Protein AF-A0A2M8C5P5-F1 (afdb_monomer)

Solvent-accessible surface area (backbone atoms only — not comparable to full-atom values): 4745 Å² total; per-residue (Å²): 133,56,73,68,38,5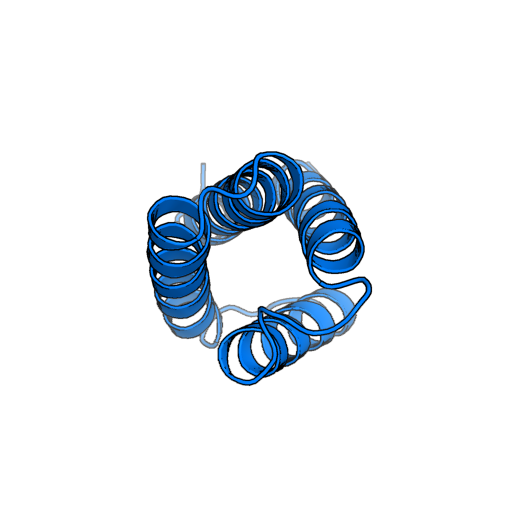0,42,40,37,49,27,16,53,21,26,41,44,20,17,55,14,52,78,66,73,33,60,75,52,16,55,53,25,47,54,52,25,49,52,32,41,64,68,47,70,83,51,97,64,60,66,76,57,50,56,50,49,56,51,55,64,53,42,74,85,39,63,86,45,89,61,41,41,56,51,25,40,52,51,14,53,54,35,37,53,60,48,65,58,130

Mean predicted aligned error: 2.92 Å

Radius of gyration: 12.14 Å; Cα contacts (8 Å, |Δi|>4): 93; chains: 1; bounding box: 29×23×35 Å

Sequence (90 aa):
MTKERIIIESMASDLKRVCLGLERKSDKMAERFLAEAEKRRNEAVSIALPNYIKDILDKVSFLRNNIYQSRVAEDCLMYSVLLQNFARRK

Foldseek 3Di:
DDPLLVLLLVLLVLLLQLLVCVVVVNVVRNLVSLVVNLVSLVVNPPPPDDPVLVVLSVVSVVCNVPVPPPCSSVSSNVSSVVSNVVSPDD

Structure (mmCIF, N/CA/C/O backbone):
data_AF-A0A2M8C5P5-F1
#
_entry.id   AF-A0A2M8C5P5-F1
#
loop_
_atom_site.group_PDB
_atom_site.id
_atom_site.type_symbol
_atom_site.label_atom_id
_atom_site.label_alt_id
_atom_site.label_comp_id
_atom_site.label_asym_id
_atom_site.label_entity_id
_atom_site.label_seq_id
_atom_site.pdbx_PDB_ins_code
_atom_site.Cartn_x
_atom_site.Cartn_y
_atom_site.Cartn_z
_atom_site.occupancy
_atom_site.B_iso_or_equiv
_atom_site.auth_seq_id
_atom_site.auth_comp_id
_atom_site.auth_asym_id
_atom_site.auth_atom_id
_atom_site.pdbx_PDB_model_num
ATOM 1 N N . MET A 1 1 ? -0.433 8.360 19.541 1.00 62.03 1 MET A N 1
ATOM 2 C CA . MET A 1 1 ? -0.945 7.693 18.322 1.00 62.03 1 MET A CA 1
ATOM 3 C C . MET A 1 1 ? -1.125 6.217 18.659 1.00 62.03 1 MET A C 1
ATOM 5 O O . MET A 1 1 ? -0.22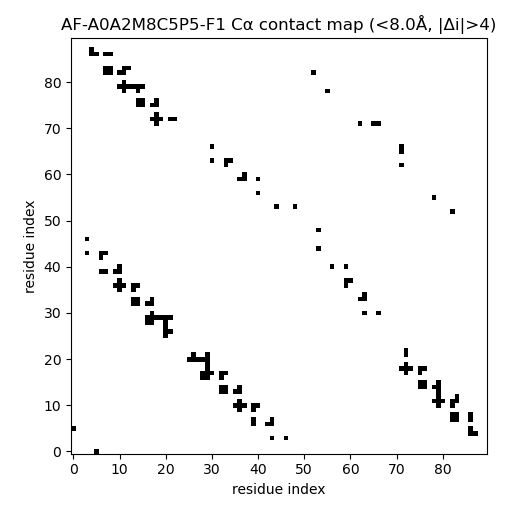2 5.673 19.281 1.00 62.03 1 MET A O 1
ATOM 9 N N . THR A 1 2 ? -2.276 5.594 18.380 1.00 87.06 2 THR A N 1
ATOM 10 C CA . THR A 1 2 ? -2.482 4.166 18.705 1.00 87.06 2 THR A CA 1
ATOM 11 C C . THR A 1 2 ? -1.621 3.282 17.799 1.00 87.06 2 THR A C 1
ATOM 13 O O . THR A 1 2 ? -1.277 3.689 16.688 1.00 87.06 2 THR A O 1
ATOM 16 N N . LYS A 1 3 ? -1.276 2.070 18.257 1.00 87.62 3 LYS A N 1
ATOM 17 C CA . LYS A 1 3 ? -0.481 1.101 17.478 1.00 87.62 3 LYS A CA 1
ATOM 18 C C . LYS A 1 3 ? -1.101 0.835 16.101 1.00 87.62 3 LYS A C 1
ATOM 20 O O . LYS A 1 3 ? -0.398 0.810 15.100 1.00 87.62 3 LYS A O 1
ATOM 25 N N . GLU A 1 4 ? -2.424 0.735 16.053 1.00 89.12 4 GLU A N 1
ATOM 26 C CA . GLU A 1 4 ? -3.205 0.539 14.829 1.00 89.12 4 GLU A CA 1
ATOM 27 C C . GLU A 1 4 ? -3.019 1.688 13.832 1.00 89.12 4 GLU A C 1
ATOM 29 O O . GLU A 1 4 ? -2.729 1.463 12.659 1.00 89.12 4 GLU A O 1
ATOM 34 N N . ARG A 1 5 ? -3.115 2.938 14.305 1.00 91.44 5 ARG A N 1
ATOM 35 C CA . ARG A 1 5 ? -2.921 4.124 13.460 1.00 91.44 5 ARG A CA 1
ATOM 36 C C . ARG A 1 5 ? -1.500 4.191 12.916 1.00 91.44 5 ARG A C 1
ATOM 38 O O . ARG A 1 5 ? -1.335 4.501 11.743 1.00 91.44 5 ARG A O 1
ATOM 45 N N . ILE A 1 6 ? -0.500 3.841 13.727 1.00 94.75 6 ILE 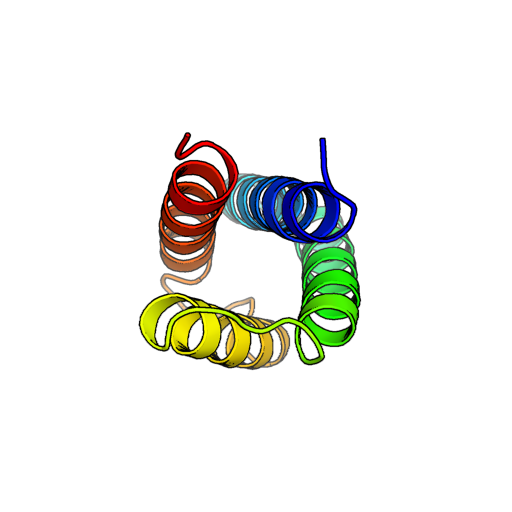A N 1
ATOM 46 C CA . ILE A 1 6 ? 0.900 3.781 13.283 1.00 94.75 6 ILE A CA 1
ATOM 47 C C . ILE A 1 6 ? 1.053 2.773 12.139 1.00 94.75 6 ILE A C 1
ATOM 49 O O . ILE A 1 6 ? 1.665 3.107 11.127 1.00 94.75 6 ILE A O 1
ATOM 53 N N . ILE A 1 7 ? 0.482 1.571 12.260 1.00 95.88 7 ILE A N 1
ATOM 54 C CA . ILE A 1 7 ? 0.550 0.542 11.209 1.00 95.88 7 ILE A CA 1
ATOM 55 C C . ILE A 1 7 ? -0.041 1.075 9.897 1.00 95.88 7 ILE A C 1
ATOM 57 O O . ILE A 1 7 ? 0.615 1.011 8.854 1.00 95.88 7 ILE A O 1
ATOM 61 N N . ILE A 1 8 ? -1.237 1.670 9.947 1.00 95.88 8 ILE A N 1
ATOM 62 C CA . ILE A 1 8 ? -1.909 2.166 8.739 1.00 95.88 8 ILE A CA 1
ATOM 63 C C . ILE A 1 8 ? -1.200 3.387 8.136 1.00 95.88 8 ILE A C 1
ATOM 65 O O . ILE A 1 8 ? -1.001 3.432 6.920 1.00 95.88 8 ILE A O 1
ATOM 69 N N . GLU A 1 9 ? -0.766 4.359 8.949 1.00 96.56 9 GLU A N 1
ATOM 70 C CA . GLU A 1 9 ? 0.003 5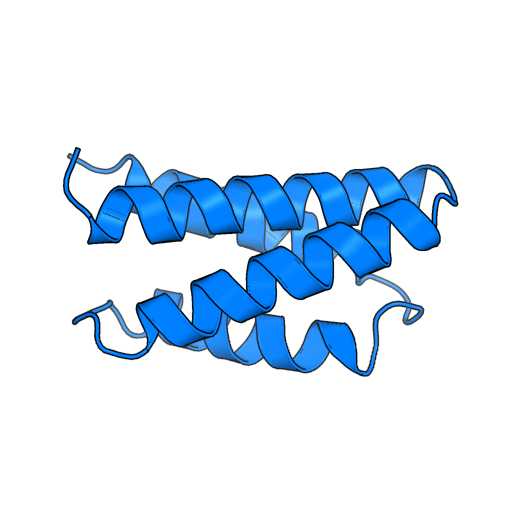.511 8.451 1.00 96.56 9 GLU A CA 1
ATOM 71 C C . GLU A 1 9 ? 1.302 5.077 7.791 1.00 96.56 9 GLU A C 1
ATOM 73 O O . GLU A 1 9 ? 1.716 5.635 6.770 1.00 96.56 9 GLU A O 1
ATOM 78 N N . SER A 1 10 ? 1.956 4.080 8.369 1.00 97.56 10 SER A N 1
ATOM 79 C CA . SER A 1 10 ? 3.246 3.662 7.870 1.00 97.56 10 SER A CA 1
ATOM 80 C C . SER A 1 10 ? 3.088 2.860 6.567 1.00 97.56 10 SER A C 1
ATOM 82 O O . SER A 1 10 ? 3.826 3.120 5.620 1.00 97.56 10 SER A O 1
ATOM 84 N N . MET A 1 11 ? 2.056 2.013 6.444 1.00 97.44 11 MET A N 1
ATOM 85 C CA . MET A 1 11 ? 1.684 1.366 5.174 1.00 97.44 11 MET A CA 1
ATOM 86 C C . MET A 1 11 ? 1.325 2.383 4.081 1.00 97.44 11 MET A C 1
ATOM 88 O O . MET A 1 11 ? 1.753 2.241 2.937 1.00 97.44 11 MET A O 1
ATOM 92 N N . ALA A 1 12 ? 0.590 3.447 4.423 1.00 98.06 12 ALA A N 1
ATOM 93 C CA . ALA A 1 12 ? 0.315 4.539 3.491 1.00 98.06 12 ALA A CA 1
ATOM 94 C C . ALA A 1 12 ? 1.618 5.182 2.980 1.00 98.06 12 ALA A C 1
ATOM 96 O O . ALA A 1 12 ? 1.784 5.445 1.789 1.00 98.06 12 ALA A O 1
ATOM 97 N N . SER A 1 13 ? 2.572 5.398 3.888 1.00 98.44 13 SER A N 1
ATOM 98 C CA . SER A 1 13 ? 3.901 5.925 3.575 1.00 98.44 13 SER A CA 1
ATOM 99 C C . SER A 1 13 ? 4.686 5.005 2.633 1.00 98.44 13 SER A C 1
ATOM 101 O O . SER A 1 13 ? 5.361 5.490 1.722 1.00 98.44 13 SER A O 1
ATOM 103 N N . ASP A 1 14 ? 4.613 3.692 2.841 1.00 98.50 14 ASP A N 1
ATOM 104 C CA . ASP A 1 14 ? 5.285 2.702 1.998 1.00 98.50 14 ASP A CA 1
ATOM 105 C C . ASP A 1 14 ? 4.696 2.695 0.586 1.00 98.50 14 ASP A C 1
ATOM 107 O O . ASP A 1 14 ? 5.437 2.869 -0.376 1.00 98.50 14 ASP A O 1
ATOM 111 N N . LEU A 1 15 ? 3.367 2.621 0.446 1.00 98.31 15 LEU A N 1
ATOM 112 C CA . LEU A 1 15 ? 2.690 2.633 -0.858 1.00 98.31 15 LEU A CA 1
ATOM 113 C C . LEU A 1 15 ? 2.983 3.907 -1.657 1.00 98.31 15 LEU A C 1
ATOM 115 O O . LEU A 1 15 ? 3.235 3.847 -2.860 1.00 98.31 15 LEU A O 1
ATOM 119 N N . LYS A 1 16 ? 3.063 5.064 -0.991 1.00 98.62 16 LYS A N 1
ATOM 120 C CA . LYS A 1 16 ? 3.511 6.303 -1.640 1.00 98.62 16 LYS A CA 1
ATOM 121 C C . LYS A 1 16 ? 4.932 6.172 -2.200 1.00 98.62 16 LYS A C 1
ATOM 123 O O . LYS A 1 16 ? 5.223 6.696 -3.272 1.00 98.62 16 LYS A O 1
ATOM 128 N N . ARG A 1 17 ? 5.832 5.486 -1.490 1.00 98.44 17 ARG A N 1
ATOM 129 C CA . ARG A 1 17 ? 7.198 5.232 -1.969 1.00 98.44 17 ARG A CA 1
ATOM 130 C C . ARG A 1 17 ? 7.243 4.191 -3.083 1.00 98.44 17 ARG A C 1
ATOM 132 O O . ARG A 1 17 ? 8.098 4.334 -3.949 1.00 98.44 17 ARG A O 1
ATOM 139 N N . VAL A 1 18 ? 6.326 3.222 -3.108 1.00 98.06 18 VAL A N 1
ATOM 140 C CA . VAL A 1 18 ? 6.163 2.310 -4.252 1.00 98.06 18 VAL A CA 1
ATOM 141 C C . VAL A 1 18 ? 5.811 3.103 -5.507 1.00 98.06 18 VAL A C 1
ATOM 143 O O . VAL A 1 18 ? 6.536 3.014 -6.491 1.00 98.06 18 VAL A O 1
ATOM 146 N N . CYS A 1 19 ? 4.787 3.961 -5.436 1.00 97.94 19 CYS A N 1
ATOM 147 C CA . CYS A 1 19 ? 4.413 4.869 -6.525 1.00 97.94 19 CYS A CA 1
ATOM 148 C C . CYS A 1 19 ? 5.619 5.686 -7.021 1.00 97.94 19 CYS A C 1
ATOM 150 O O . CYS A 1 19 ? 5.972 5.625 -8.194 1.00 97.94 19 CYS A O 1
ATOM 152 N N . LEU A 1 20 ? 6.325 6.376 -6.115 1.00 98.06 20 LEU A N 1
ATOM 153 C CA . LEU A 1 20 ? 7.510 7.164 -6.474 1.00 98.06 20 LEU A CA 1
ATOM 154 C C . LEU A 1 20 ? 8.635 6.322 -7.091 1.00 98.06 20 LEU A C 1
ATOM 156 O O . LEU A 1 20 ? 9.356 6.822 -7.951 1.00 98.06 20 LEU A O 1
ATOM 160 N N . GLY A 1 21 ? 8.819 5.085 -6.628 1.00 97.50 21 GLY A N 1
ATOM 161 C CA . GLY A 1 21 ? 9.797 4.154 -7.181 1.00 97.50 21 GLY A CA 1
ATOM 162 C C . GLY A 1 21 ? 9.458 3.786 -8.622 1.00 97.50 21 GLY A C 1
ATOM 163 O O . GLY A 1 21 ? 10.313 3.925 -9.491 1.00 97.50 21 GLY A O 1
ATOM 164 N N . LEU A 1 22 ? 8.205 3.409 -8.884 1.00 96.44 22 LEU A N 1
ATOM 165 C CA . LEU A 1 22 ? 7.725 3.030 -10.216 1.00 96.44 22 LEU A CA 1
ATOM 166 C C . LEU A 1 22 ? 7.803 4.194 -11.212 1.00 96.44 22 LEU A C 1
ATOM 168 O O . LEU A 1 22 ? 8.400 4.045 -12.276 1.00 96.44 22 LEU A O 1
ATOM 172 N N . GLU A 1 23 ? 7.315 5.379 -10.837 1.00 95.94 23 GLU A N 1
ATOM 173 C CA . GLU A 1 23 ? 7.373 6.586 -11.682 1.00 95.94 23 GLU A CA 1
ATOM 174 C C . GLU A 1 23 ? 8.812 6.981 -12.053 1.00 95.94 23 GLU A C 1
ATOM 176 O O . GLU A 1 23 ? 9.081 7.528 -13.122 1.00 95.94 23 GLU A O 1
ATOM 181 N N . ARG A 1 24 ? 9.772 6.685 -11.170 1.00 96.19 24 ARG A N 1
ATOM 182 C CA . ARG A 1 24 ? 11.197 6.988 -11.371 1.00 96.19 24 ARG A CA 1
ATOM 183 C C . ARG A 1 24 ? 11.991 5.820 -11.953 1.00 96.19 24 ARG A C 1
ATOM 185 O O . ARG A 1 24 ? 13.214 5.928 -12.023 1.00 96.19 24 ARG A O 1
ATOM 192 N N . LYS A 1 25 ? 11.333 4.722 -12.347 1.00 94.75 25 LYS A N 1
ATOM 193 C CA . LYS A 1 25 ? 11.977 3.484 -12.832 1.00 94.75 25 LYS A CA 1
ATOM 194 C C . LYS A 1 25 ? 13.019 2.930 -11.849 1.00 94.75 25 LYS A C 1
ATOM 196 O O . LYS A 1 25 ? 14.090 2.465 -12.230 1.00 94.75 25 LYS A O 1
ATOM 201 N N . SER A 1 26 ? 12.732 3.048 -10.556 1.00 96.50 26 SER A N 1
ATOM 202 C CA . SER A 1 26 ? 13.550 2.532 -9.462 1.00 96.50 26 SER A CA 1
ATOM 203 C C . SER A 1 26 ? 12.916 1.262 -8.895 1.00 96.50 26 SER A C 1
ATOM 205 O O . SER A 1 26 ? 12.351 1.260 -7.799 1.00 96.50 26 SER A O 1
ATOM 207 N N . ASP A 1 27 ? 13.025 0.168 -9.646 1.00 94.75 27 ASP A N 1
ATOM 208 C CA . ASP A 1 27 ? 12.331 -1.095 -9.349 1.00 94.75 27 ASP A CA 1
ATOM 209 C C . ASP A 1 27 ? 12.718 -1.654 -7.975 1.00 94.75 27 ASP A C 1
ATOM 211 O O . ASP A 1 27 ? 11.860 -1.956 -7.149 1.00 94.75 27 ASP A O 1
ATOM 215 N N . LYS A 1 28 ? 14.016 -1.633 -7.645 1.00 96.25 28 LYS A N 1
ATOM 216 C CA . LYS A 1 28 ? 14.526 -2.062 -6.331 1.00 96.25 28 LYS A CA 1
ATOM 217 C C . LYS A 1 28 ? 13.910 -1.280 -5.165 1.00 96.25 28 LYS A C 1
ATOM 219 O O . LYS A 1 28 ? 13.718 -1.826 -4.077 1.00 96.25 28 LYS A O 1
ATOM 224 N N . MET A 1 29 ? 13.638 0.013 -5.355 1.00 97.06 29 MET A N 1
ATOM 225 C CA . MET A 1 29 ? 12.965 0.826 -4.341 1.00 97.06 29 MET A CA 1
ATOM 226 C C . MET A 1 29 ? 11.490 0.437 -4.240 1.00 97.06 29 MET A C 1
ATOM 228 O O . MET A 1 29 ? 10.997 0.248 -3.127 1.00 97.06 29 MET A O 1
ATOM 232 N N . ALA A 1 30 ? 10.809 0.310 -5.380 1.00 97.31 30 ALA A N 1
ATOM 233 C CA . ALA A 1 30 ? 9.401 -0.059 -5.434 1.00 97.31 30 ALA A CA 1
ATOM 234 C C . ALA A 1 30 ? 9.149 -1.421 -4.768 1.00 97.31 30 ALA A C 1
ATOM 236 O O . ALA A 1 30 ? 8.323 -1.515 -3.865 1.00 97.31 30 ALA A O 1
ATOM 237 N N . GLU A 1 31 ? 9.930 -2.442 -5.117 1.00 96.38 31 GLU A N 1
ATOM 238 C CA . GLU A 1 31 ? 9.843 -3.787 -4.539 1.00 96.38 31 GLU A CA 1
ATOM 239 C C . GLU A 1 31 ? 10.090 -3.791 -3.031 1.00 96.38 31 GLU A C 1
ATOM 241 O O . GLU A 1 31 ? 9.334 -4.401 -2.272 1.00 96.38 31 GLU A O 1
ATOM 246 N N . ARG A 1 32 ? 11.123 -3.070 -2.571 1.00 97.75 32 ARG A N 1
ATOM 247 C CA . ARG A 1 32 ? 11.437 -2.978 -1.142 1.00 97.75 32 ARG A CA 1
ATOM 248 C C . ARG A 1 32 ? 10.265 -2.397 -0.361 1.00 97.75 32 ARG A C 1
ATOM 250 O O . ARG A 1 32 ? 9.882 -2.957 0.661 1.00 97.75 32 ARG A O 1
ATOM 257 N N . PHE A 1 33 ? 9.717 -1.268 -0.805 1.00 98.25 33 PHE A N 1
ATOM 258 C CA . PHE A 1 33 ? 8.610 -0.638 -0.088 1.00 98.25 33 PHE A CA 1
ATOM 259 C C . PHE A 1 33 ? 7.303 -1.413 -0.236 1.00 98.25 33 PHE A C 1
ATOM 261 O O . PHE A 1 33 ? 6.497 -1.393 0.688 1.00 98.25 33 PHE A O 1
ATOM 268 N N . LEU A 1 34 ? 7.114 -2.161 -1.323 1.00 97.38 34 LEU A N 1
ATOM 269 C CA . LEU A 1 34 ? 5.968 -3.053 -1.452 1.00 97.38 34 LEU A CA 1
ATOM 270 C C . LEU A 1 34 ? 6.043 -4.203 -0.441 1.00 97.38 34 LEU A C 1
ATOM 272 O O . LEU A 1 34 ? 5.051 -4.502 0.218 1.00 97.38 34 LEU A O 1
ATOM 276 N N . ALA A 1 35 ? 7.231 -4.774 -0.228 1.00 97.06 35 ALA A N 1
ATOM 277 C CA . ALA A 1 35 ? 7.442 -5.778 0.812 1.00 97.06 35 ALA A CA 1
ATOM 278 C C . ALA A 1 35 ? 7.180 -5.226 2.228 1.00 97.06 35 ALA A C 1
ATOM 280 O O . ALA A 1 35 ? 6.612 -5.924 3.066 1.00 97.06 35 ALA A O 1
ATOM 281 N N . GLU A 1 36 ? 7.557 -3.975 2.513 1.00 97.81 36 GLU A N 1
ATOM 282 C CA . GLU A 1 36 ? 7.229 -3.327 3.795 1.00 97.81 36 GLU A CA 1
ATOM 283 C C . GLU A 1 36 ? 5.719 -3.066 3.947 1.00 97.81 36 GLU A C 1
ATOM 285 O O . GLU A 1 36 ? 5.151 -3.351 5.005 1.00 97.81 36 GLU A O 1
ATOM 290 N N . ALA A 1 37 ? 5.044 -2.621 2.881 1.00 97.50 37 ALA A N 1
ATOM 291 C CA . ALA A 1 37 ? 3.594 -2.433 2.878 1.00 97.50 37 ALA A CA 1
ATOM 292 C C . ALA A 1 37 ? 2.848 -3.748 3.164 1.00 97.50 37 ALA A C 1
ATOM 294 O O . ALA A 1 37 ? 1.882 -3.762 3.925 1.00 97.50 37 ALA A O 1
ATOM 295 N N . GLU A 1 38 ? 3.319 -4.871 2.621 1.00 95.81 38 GLU A N 1
ATOM 296 C CA . GLU A 1 38 ? 2.741 -6.186 2.907 1.00 95.81 38 GLU A CA 1
ATOM 297 C C . GLU A 1 38 ? 2.959 -6.656 4.344 1.00 95.81 38 GLU A C 1
ATOM 299 O O . GLU A 1 38 ? 2.049 -7.225 4.951 1.00 95.81 38 GLU A O 1
ATOM 304 N N . LYS A 1 39 ? 4.140 -6.404 4.922 1.00 96.44 39 LYS A N 1
ATOM 305 C CA . LYS A 1 39 ? 4.375 -6.690 6.346 1.00 96.44 39 LYS A CA 1
ATOM 306 C C . LYS A 1 39 ? 3.360 -5.942 7.209 1.00 96.44 39 LYS A C 1
ATOM 308 O O . LYS A 1 39 ? 2.699 -6.551 8.046 1.00 96.44 39 LYS A O 1
ATOM 313 N N . ARG A 1 40 ? 3.159 -4.650 6.931 1.00 95.81 40 ARG A N 1
ATOM 314 C CA . ARG A 1 40 ? 2.171 -3.805 7.622 1.00 95.81 40 ARG A CA 1
ATOM 315 C C . ARG A 1 40 ? 0.743 -4.296 7.411 1.00 95.81 40 ARG A C 1
ATOM 317 O O . ARG A 1 40 ? -0.047 -4.292 8.351 1.00 95.81 40 ARG A O 1
ATOM 324 N N . ARG A 1 41 ? 0.411 -4.759 6.203 1.00 94.88 41 ARG A N 1
ATOM 325 C CA . ARG A 1 41 ? -0.883 -5.387 5.916 1.00 94.88 41 ARG A CA 1
ATOM 326 C C . ARG A 1 41 ? -1.117 -6.585 6.826 1.00 94.88 41 ARG A C 1
ATOM 328 O O . ARG A 1 41 ? -2.185 -6.673 7.417 1.00 94.88 41 ARG A O 1
ATOM 335 N N . ASN A 1 42 ? -0.132 -7.470 6.976 1.00 93.81 42 ASN A N 1
ATOM 336 C CA . ASN A 1 42 ? -0.243 -8.652 7.836 1.00 93.81 42 ASN A CA 1
ATOM 337 C C . ASN A 1 42 ? -0.384 -8.288 9.320 1.00 93.81 42 ASN A C 1
ATOM 339 O O . ASN A 1 42 ? -1.153 -8.931 10.031 1.00 93.81 42 ASN A O 1
ATOM 343 N N . GLU A 1 43 ? 0.281 -7.223 9.773 1.00 94.50 43 GLU A N 1
ATOM 344 C CA . GLU A 1 43 ? 0.067 -6.658 11.113 1.00 94.50 43 GLU A CA 1
ATOM 345 C C . GLU A 1 43 ? -1.349 -6.081 11.286 1.00 94.50 43 GLU A C 1
ATOM 347 O O . GLU A 1 43 ? -1.893 -6.108 12.389 1.00 94.50 43 GLU A O 1
ATOM 352 N N . ALA A 1 44 ? -1.958 -5.577 10.207 1.00 92.19 44 ALA A N 1
ATOM 353 C CA . ALA A 1 44 ? -3.271 -4.941 10.227 1.00 92.19 44 ALA A CA 1
ATOM 354 C C . ALA A 1 44 ? -4.463 -5.912 10.154 1.00 92.19 44 ALA A C 1
ATOM 356 O O . ALA A 1 44 ? -5.575 -5.512 10.495 1.00 92.19 44 ALA A O 1
ATOM 357 N N . VAL A 1 45 ? -4.266 -7.174 9.747 1.00 86.44 45 VAL A N 1
ATOM 358 C CA . VAL A 1 45 ? -5.359 -8.163 9.589 1.00 86.44 45 VAL A CA 1
ATOM 359 C C . VAL A 1 45 ? -6.117 -8.416 10.898 1.00 86.44 45 VAL A C 1
ATOM 361 O O . VAL A 1 45 ? -7.317 -8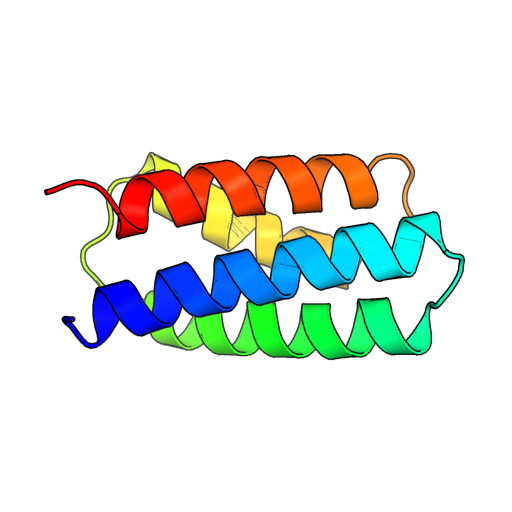.677 10.871 1.00 86.44 45 VAL A O 1
ATOM 364 N N . SER A 1 46 ? -5.443 -8.321 12.047 1.00 85.81 46 SER A N 1
ATOM 365 C CA . SER A 1 46 ? -6.048 -8.530 13.371 1.00 85.81 46 SER A CA 1
ATOM 366 C C . SER A 1 46 ? -6.775 -7.299 13.926 1.00 85.81 46 SER A C 1
ATOM 368 O O . SER A 1 46 ? -7.392 -7.381 14.987 1.00 85.81 46 SER A O 1
ATOM 370 N N . ILE A 1 47 ? -6.722 -6.162 13.226 1.00 89.50 47 ILE A N 1
ATOM 371 C CA . ILE A 1 47 ? -7.332 -4.905 13.659 1.00 89.50 47 ILE A CA 1
ATOM 372 C C . ILE A 1 47 ? -8.798 -4.861 13.210 1.00 89.50 47 ILE A C 1
ATOM 374 O O . ILE A 1 47 ? -9.142 -5.196 12.072 1.00 89.50 47 ILE A O 1
ATOM 378 N N . ALA A 1 48 ? -9.680 -4.376 14.085 1.00 90.56 48 ALA A N 1
ATOM 379 C CA . ALA A 1 48 ? -11.071 -4.100 13.744 1.00 90.56 48 ALA A CA 1
ATOM 380 C C . ALA A 1 48 ? -11.173 -2.869 12.818 1.00 90.56 48 ALA A C 1
ATOM 382 O O . ALA A 1 48 ? -11.374 -1.741 13.262 1.00 90.56 48 ALA A O 1
ATOM 383 N N . LEU A 1 49 ? -11.012 -3.089 11.510 1.00 90.50 49 LEU A N 1
ATOM 384 C CA . LEU A 1 49 ? -11.059 -2.045 10.482 1.00 90.50 49 LEU A CA 1
ATOM 385 C C . LEU A 1 49 ? -12.410 -2.019 9.742 1.00 90.50 49 LEU A C 1
ATOM 387 O O . LEU A 1 49 ? -13.021 -3.077 9.545 1.00 90.50 49 LEU A O 1
ATOM 391 N N . PRO A 1 50 ? -12.867 -0.844 9.268 1.00 92.75 50 PRO A N 1
ATOM 392 C CA . PRO A 1 50 ? -14.002 -0.753 8.352 1.00 92.75 50 PRO A CA 1
ATOM 393 C C . PRO A 1 50 ? -13.780 -1.569 7.070 1.00 92.75 50 PRO A C 1
ATOM 395 O O . PRO A 1 50 ? -12.650 -1.669 6.591 1.00 92.75 50 PRO A O 1
ATOM 398 N N . ASN A 1 51 ? -14.860 -2.080 6.467 1.00 94.25 51 ASN A N 1
ATOM 399 C CA . ASN A 1 51 ? -14.782 -2.941 5.275 1.00 94.25 51 ASN A CA 1
ATOM 400 C C . ASN A 1 51 ? -13.993 -2.302 4.126 1.00 94.25 51 ASN A C 1
ATOM 402 O O . ASN A 1 51 ? -13.099 -2.936 3.587 1.00 94.25 51 ASN A O 1
ATOM 406 N N . TYR A 1 52 ? -14.205 -1.013 3.846 1.00 93.62 52 TYR A N 1
ATOM 407 C CA . TYR A 1 52 ? -13.475 -0.332 2.771 1.00 93.62 52 TYR A CA 1
ATOM 408 C C . TYR A 1 52 ? -11.951 -0.276 2.995 1.00 93.62 52 TYR A C 1
ATOM 410 O O . TYR A 1 52 ? -11.197 -0.184 2.032 1.00 93.62 52 TYR A O 1
ATOM 418 N N . ILE A 1 53 ? -11.478 -0.323 4.249 1.00 94.62 53 ILE A N 1
ATOM 419 C CA . ILE A 1 53 ? -10.042 -0.414 4.549 1.00 94.62 53 ILE A CA 1
ATOM 420 C C . ILE A 1 53 ? -9.552 -1.842 4.330 1.00 94.62 53 ILE A C 1
ATOM 422 O O . ILE A 1 53 ? -8.483 -2.022 3.756 1.00 94.62 53 ILE A O 1
ATOM 426 N N . LYS A 1 54 ? -10.336 -2.848 4.733 1.00 93.75 54 LYS A N 1
ATOM 427 C CA . LYS A 1 54 ? -10.021 -4.260 4.470 1.00 93.75 54 LYS A CA 1
ATOM 428 C C . LYS A 1 54 ? -9.912 -4.535 2.968 1.00 93.75 54 LYS A C 1
ATOM 430 O O . LYS A 1 54 ? -8.928 -5.127 2.542 1.00 93.75 5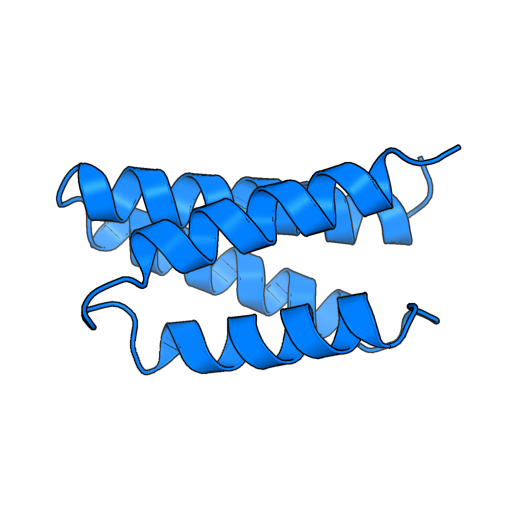4 LYS A O 1
ATOM 435 N N . ASP A 1 55 ? -10.816 -3.976 2.168 1.00 94.31 55 ASP A N 1
ATOM 436 C CA . ASP A 1 55 ? -10.766 -4.083 0.706 1.00 94.31 55 ASP A CA 1
ATOM 437 C C . ASP A 1 55 ? -9.460 -3.504 0.132 1.00 94.31 55 ASP A C 1
ATOM 439 O O . ASP A 1 55 ? -8.899 -4.037 -0.825 1.00 94.31 55 ASP A O 1
ATOM 443 N N . ILE A 1 56 ? -8.940 -2.416 0.715 1.00 94.75 56 ILE A N 1
ATOM 444 C CA . ILE A 1 56 ? -7.639 -1.853 0.325 1.00 94.75 56 ILE A CA 1
ATOM 445 C C . ILE A 1 56 ? -6.497 -2.795 0.730 1.00 94.75 56 ILE A C 1
ATOM 447 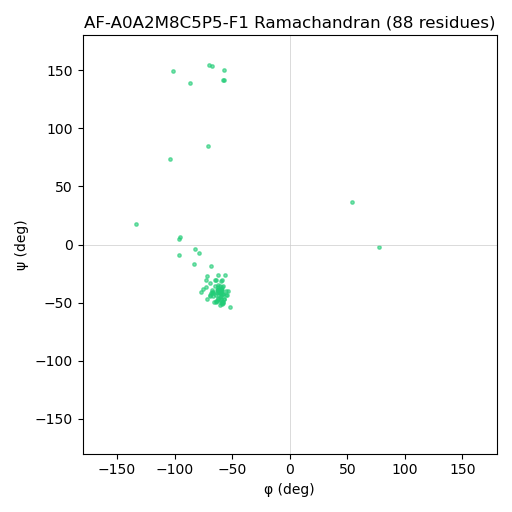O O . ILE A 1 56 ? -5.580 -2.997 -0.063 1.00 94.75 56 ILE A O 1
ATOM 451 N N . LEU A 1 57 ? -6.545 -3.395 1.925 1.00 92.88 57 LEU A N 1
ATOM 452 C CA . LEU A 1 57 ? -5.534 -4.360 2.378 1.00 92.88 57 LEU A CA 1
ATOM 453 C C . LEU A 1 57 ? -5.422 -5.569 1.444 1.00 92.88 57 LEU A C 1
ATOM 455 O O . LEU A 1 57 ? -4.316 -6.039 1.179 1.00 92.88 57 LEU A O 1
ATOM 459 N N . ASP A 1 58 ? -6.542 -6.063 0.929 1.00 91.69 58 ASP A N 1
ATOM 460 C CA . ASP A 1 58 ? -6.537 -7.199 0.006 1.00 91.69 58 ASP A CA 1
ATOM 461 C C . ASP A 1 58 ? -6.007 -6.800 -1.377 1.00 91.69 58 ASP A C 1
ATOM 463 O O . ASP A 1 58 ? -5.218 -7.532 -1.979 1.00 91.69 58 ASP A O 1
ATOM 467 N N . LYS A 1 59 ? -6.316 -5.581 -1.837 1.00 92.81 59 LYS A N 1
ATOM 468 C CA . LYS A 1 59 ? -5.719 -5.018 -3.059 1.00 92.81 59 LYS A CA 1
ATOM 469 C C . LYS A 1 59 ? -4.205 -4.848 -2.945 1.00 92.81 59 LYS A C 1
ATOM 471 O O . LYS A 1 59 ? -3.509 -5.093 -3.923 1.00 92.81 59 LYS A O 1
ATOM 476 N N . VAL A 1 60 ? -3.668 -4.507 -1.770 1.00 90.44 60 VAL A N 1
ATOM 477 C CA . VAL A 1 60 ? -2.208 -4.437 -1.557 1.00 90.44 60 VAL A CA 1
ATOM 478 C C . VAL A 1 60 ? -1.538 -5.791 -1.810 1.00 90.44 60 VAL A C 1
ATOM 480 O O . VAL A 1 60 ? -0.495 -5.829 -2.457 1.00 90.44 60 VAL A O 1
ATOM 483 N N . SER A 1 61 ? -2.160 -6.900 -1.395 1.00 85.88 61 SER A N 1
ATOM 484 C CA . SER A 1 61 ? -1.642 -8.247 -1.683 1.00 85.88 61 SER A CA 1
ATOM 485 C C . SER A 1 61 ? -1.636 -8.572 -3.180 1.00 85.88 61 SER A C 1
ATOM 487 O O . SER A 1 61 ? -0.783 -9.329 -3.644 1.00 85.88 61 SER A O 1
ATOM 489 N N . PHE A 1 62 ? -2.570 -8.008 -3.951 1.00 88.56 62 PHE A N 1
ATOM 490 C CA . PHE A 1 62 ? -2.596 -8.170 -5.404 1.00 88.56 62 PHE A CA 1
ATOM 491 C C . PHE A 1 62 ? -1.424 -7.442 -6.082 1.00 88.56 62 PHE A C 1
ATOM 493 O O . PHE A 1 62 ? -0.890 -7.946 -7.068 1.00 88.56 62 PHE A O 1
ATOM 500 N N . LEU A 1 63 ? -0.971 -6.303 -5.545 1.00 90.19 63 LEU A N 1
ATOM 501 C CA . LEU A 1 63 ? 0.099 -5.500 -6.153 1.00 90.19 63 LEU A CA 1
ATOM 502 C C . LEU A 1 63 ? 1.436 -6.247 -6.241 1.00 90.19 63 LEU A C 1
ATOM 504 O O . LEU A 1 63 ? 2.142 -6.092 -7.232 1.00 90.19 63 LEU A O 1
ATOM 508 N N . ARG A 1 64 ? 1.793 -7.080 -5.254 1.00 82.81 64 ARG A N 1
ATOM 509 C CA . ARG A 1 64 ? 3.088 -7.791 -5.245 1.00 82.81 64 ARG A CA 1
ATOM 510 C C . ARG A 1 64 ? 3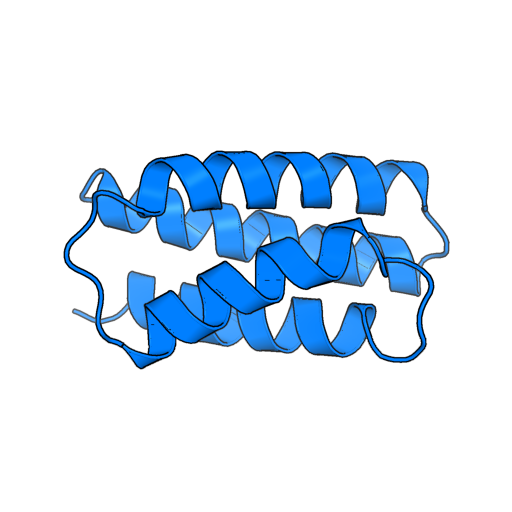.288 -8.703 -6.438 1.00 82.81 64 ARG A C 1
ATOM 512 O O . ARG A 1 64 ? 4.373 -8.727 -7.009 1.00 82.81 64 ARG A O 1
ATOM 519 N N . ASN A 1 65 ? 2.245 -9.422 -6.826 1.00 85.69 65 ASN A N 1
ATOM 520 C CA . ASN A 1 65 ? 2.321 -10.341 -7.957 1.00 85.69 65 ASN A CA 1
ATOM 521 C C . ASN A 1 65 ? 2.218 -9.617 -9.306 1.00 85.69 65 ASN A C 1
ATOM 523 O O . ASN A 1 65 ? 2.398 -10.237 -10.348 1.00 85.69 65 ASN A O 1
ATOM 527 N N . ASN A 1 66 ? 1.924 -8.315 -9.291 1.00 90.62 66 ASN A N 1
ATOM 528 C CA . ASN A 1 66 ? 1.539 -7.554 -10.470 1.00 90.62 66 ASN A CA 1
ATOM 529 C C . ASN A 1 66 ? 2.280 -6.217 -10.584 1.00 90.62 66 ASN A C 1
ATOM 531 O O . ASN A 1 66 ? 1.834 -5.369 -11.341 1.00 90.62 66 ASN A O 1
ATOM 535 N N . ILE A 1 67 ? 3.398 -6.016 -9.874 1.00 89.06 67 ILE A N 1
ATOM 536 C CA . ILE A 1 67 ? 4.037 -4.699 -9.683 1.00 89.06 67 ILE A CA 1
ATOM 537 C C . ILE A 1 67 ? 4.398 -3.966 -10.993 1.00 89.06 67 ILE A C 1
ATOM 539 O O . ILE A 1 67 ? 4.421 -2.739 -11.025 1.00 89.06 67 ILE A O 1
ATOM 543 N N . TYR A 1 68 ? 4.625 -4.704 -12.084 1.00 87.56 68 TYR A N 1
ATOM 544 C CA . TYR A 1 68 ? 4.950 -4.149 -13.404 1.00 87.56 68 TYR A CA 1
ATOM 545 C C . TYR A 1 68 ? 3.742 -4.003 -14.342 1.00 87.56 68 TYR A C 1
ATOM 547 O O . TYR A 1 68 ? 3.911 -3.665 -15.514 1.00 87.56 68 TYR A O 1
ATOM 555 N N . GLN A 1 69 ? 2.523 -4.277 -13.871 1.00 88.75 69 GLN A N 1
ATOM 556 C CA . GLN A 1 69 ? 1.321 -4.009 -14.655 1.00 88.75 69 GLN A CA 1
ATOM 557 C C . GLN A 1 69 ? 1.108 -2.506 -14.826 1.00 88.75 69 GLN A C 1
ATOM 559 O O . GLN A 1 69 ? 1.512 -1.684 -13.995 1.00 88.75 69 GLN A O 1
ATOM 564 N N . SER A 1 70 ? 0.432 -2.141 -15.915 1.00 78.50 70 SER A N 1
ATOM 565 C CA . SER A 1 70 ? -0.013 -0.766 -16.092 1.00 78.50 70 SER A CA 1
ATOM 566 C C . SER A 1 70 ? -0.894 -0.364 -14.904 1.00 78.50 70 SER A C 1
ATOM 568 O O . SER A 1 70 ? -1.691 -1.159 -14.411 1.00 78.50 70 SER A O 1
ATOM 570 N N . ARG A 1 71 ? -0.741 0.886 -14.448 1.00 91.19 71 ARG A N 1
ATOM 571 C CA . ARG A 1 71 ? -1.520 1.519 -13.365 1.00 91.19 71 ARG A CA 1
ATOM 572 C C . ARG A 1 71 ? -1.170 1.155 -11.919 1.00 91.19 71 ARG A C 1
ATOM 574 O O . ARG A 1 71 ? -1.711 1.782 -11.014 1.00 91.19 71 ARG A O 1
ATOM 581 N N . VAL A 1 72 ? -0.218 0.256 -11.658 1.00 94.06 72 VAL A N 1
ATOM 582 C CA . VAL A 1 72 ? 0.206 -0.061 -10.273 1.00 94.06 72 VAL A CA 1
ATOM 583 C C . VAL A 1 72 ? 0.649 1.191 -9.513 1.00 94.06 72 VAL A C 1
ATOM 585 O O . VAL A 1 72 ? 0.302 1.362 -8.346 1.00 94.06 72 VAL A O 1
ATOM 588 N N . ALA A 1 73 ? 1.373 2.101 -10.170 1.00 95.75 73 ALA A N 1
ATOM 589 C CA . ALA A 1 73 ? 1.815 3.350 -9.553 1.00 95.75 73 ALA A CA 1
ATOM 590 C C . ALA A 1 73 ? 0.637 4.245 -9.117 1.00 95.75 73 ALA A C 1
ATOM 592 O O . ALA A 1 73 ? 0.662 4.803 -8.015 1.00 95.75 73 ALA A O 1
ATOM 593 N N . GLU A 1 74 ? -0.407 4.340 -9.943 1.00 96.69 74 GLU A N 1
ATOM 594 C CA . GLU A 1 74 ? -1.635 5.098 -9.670 1.00 96.69 74 GLU A CA 1
ATOM 595 C C . GLU A 1 74 ? -2.427 4.470 -8.517 1.00 96.69 74 GLU A C 1
ATOM 597 O O . GLU A 1 74 ? -2.864 5.169 -7.600 1.00 96.69 74 GLU A O 1
ATOM 602 N N . ASP A 1 75 ? -2.557 3.144 -8.525 1.00 96.62 75 ASP A N 1
ATOM 603 C CA . ASP A 1 75 ? -3.228 2.379 -7.478 1.00 96.62 75 ASP A CA 1
ATOM 604 C C . ASP A 1 75 ? -2.515 2.542 -6.130 1.00 96.62 75 ASP A C 1
ATOM 606 O O . ASP A 1 75 ? -3.147 2.866 -5.121 1.00 96.62 75 ASP A O 1
ATOM 610 N N . CYS A 1 76 ? -1.183 2.411 -6.108 1.00 97.50 76 CYS A N 1
ATOM 611 C CA . CYS A 1 76 ? -0.368 2.675 -4.924 1.00 97.50 76 CYS A CA 1
ATOM 612 C C . CYS A 1 76 ? -0.598 4.090 -4.376 1.00 97.50 76 CYS A C 1
ATOM 614 O O . CYS A 1 76 ? -0.733 4.268 -3.161 1.00 97.50 76 CYS A O 1
ATOM 616 N N . LEU A 1 77 ? -0.669 5.097 -5.253 1.00 98.25 77 LEU A N 1
ATOM 617 C CA . LEU A 1 77 ? -0.945 6.473 -4.849 1.00 98.25 77 LEU A CA 1
ATOM 618 C C . LEU A 1 77 ? -2.346 6.602 -4.244 1.00 98.25 77 LEU A C 1
ATOM 620 O O . LEU A 1 77 ? -2.483 7.136 -3.142 1.00 98.25 77 LEU A O 1
ATOM 624 N N . MET A 1 78 ? -3.371 6.074 -4.912 1.00 98.00 78 MET A N 1
ATOM 625 C CA . MET A 1 78 ? -4.752 6.113 -4.432 1.00 98.00 78 MET A CA 1
ATOM 626 C C . MET A 1 78 ? -4.883 5.452 -3.054 1.00 98.00 78 MET A C 1
ATOM 628 O O . MET A 1 78 ? -5.398 6.068 -2.117 1.00 98.00 78 MET A O 1
ATOM 632 N N . TYR A 1 79 ? -4.364 4.233 -2.894 1.00 97.75 79 TYR A N 1
ATOM 633 C CA . TYR A 1 79 ? -4.403 3.520 -1.617 1.00 97.75 79 TYR A CA 1
ATOM 634 C C . TYR A 1 79 ? -3.634 4.270 -0.526 1.00 97.75 79 TYR A C 1
ATOM 636 O O . TYR A 1 79 ? -4.128 4.367 0.599 1.00 97.75 79 TYR A O 1
ATOM 644 N N . SER A 1 80 ? -2.483 4.875 -0.848 1.00 98.31 80 SER A N 1
ATOM 645 C CA . SER A 1 80 ? -1.729 5.683 0.120 1.00 98.31 80 SER A CA 1
ATOM 646 C C . SER A 1 80 ? -2.559 6.840 0.685 1.00 98.31 80 SER A C 1
ATOM 648 O O . SER A 1 80 ? -2.567 7.066 1.895 1.00 98.31 80 SER A O 1
ATOM 650 N N . VAL A 1 81 ? -3.320 7.536 -0.164 1.00 98.12 81 VAL A N 1
ATOM 651 C CA . VAL A 1 81 ? -4.154 8.671 0.249 1.00 98.12 81 VAL A CA 1
ATOM 652 C C . VAL A 1 81 ? -5.329 8.200 1.105 1.00 98.12 81 VAL A C 1
ATOM 654 O O . VAL A 1 81 ? -5.592 8.785 2.156 1.00 98.12 81 VAL A O 1
ATOM 657 N N . LEU A 1 82 ? -6.011 7.123 0.707 1.00 97.69 82 LEU A N 1
ATOM 658 C CA . LEU A 1 82 ? -7.154 6.581 1.451 1.00 97.69 82 LEU A CA 1
ATOM 659 C C . LEU A 1 82 ? -6.754 6.113 2.858 1.00 97.69 82 LEU A C 1
ATOM 661 O O . LEU A 1 82 ? -7.412 6.468 3.839 1.00 97.69 82 LEU A O 1
ATOM 665 N N . LEU A 1 83 ? -5.644 5.381 2.967 1.00 96.81 83 LEU A N 1
ATOM 666 C CA . LEU A 1 83 ? -5.116 4.894 4.243 1.00 96.81 83 LEU A CA 1
ATOM 667 C C . LEU A 1 83 ? -4.627 6.045 5.130 1.00 96.81 83 LEU A C 1
ATOM 669 O O . LEU A 1 83 ? -4.923 6.074 6.325 1.00 96.81 83 LEU A O 1
ATOM 673 N N . GLN A 1 84 ? -3.942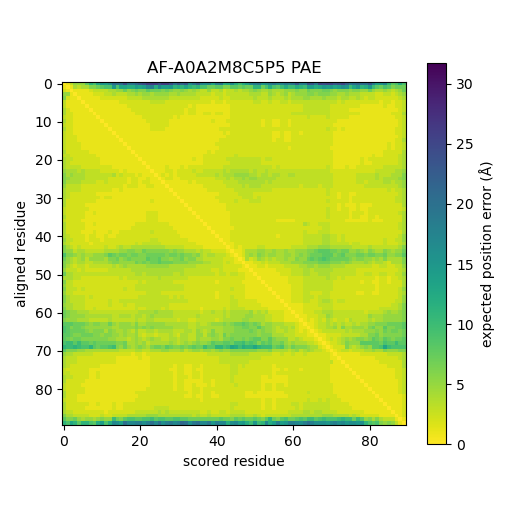 7.036 4.551 1.00 97.19 84 GLN A N 1
ATOM 674 C CA . GLN A 1 84 ? -3.503 8.222 5.286 1.00 97.19 84 GLN A CA 1
ATOM 675 C C . GLN A 1 84 ? -4.688 9.037 5.817 1.00 97.19 84 GLN A C 1
ATOM 677 O O . GLN A 1 84 ? -4.662 9.483 6.965 1.00 97.19 84 GLN A O 1
ATOM 682 N N . ASN A 1 85 ? -5.741 9.204 5.016 1.00 96.12 85 ASN A N 1
ATOM 683 C CA . ASN A 1 85 ? -6.953 9.898 5.440 1.00 96.12 85 ASN A CA 1
ATOM 684 C C . ASN A 1 85 ? -7.655 9.154 6.576 1.00 96.12 85 ASN A C 1
ATOM 686 O O . ASN A 1 85 ? -8.052 9.784 7.555 1.00 96.12 85 ASN A O 1
ATOM 690 N N . PHE A 1 86 ? -7.773 7.828 6.484 1.00 94.69 86 PHE A N 1
ATOM 691 C CA . PHE A 1 86 ? -8.329 7.012 7.562 1.00 94.69 86 PHE A CA 1
ATOM 692 C C . PHE A 1 86 ? -7.539 7.172 8.858 1.00 94.69 86 PHE A C 1
ATOM 694 O O . PHE A 1 86 ? -8.111 7.502 9.895 1.00 94.69 86 PHE A O 1
ATOM 701 N N . ALA A 1 87 ? -6.217 7.020 8.796 1.00 93.75 87 ALA A N 1
ATOM 702 C CA . ALA A 1 87 ? -5.386 7.056 9.988 1.00 93.75 87 ALA A CA 1
ATOM 703 C C . ALA A 1 87 ? -5.307 8.447 10.642 1.00 93.75 87 ALA A C 1
ATOM 705 O O . ALA A 1 87 ? -4.984 8.548 11.827 1.00 93.75 87 ALA A O 1
ATOM 706 N N . ARG A 1 88 ? -5.649 9.517 9.913 1.00 92.81 88 ARG A N 1
ATOM 707 C CA . ARG A 1 88 ? -5.689 10.904 10.408 1.00 92.81 88 ARG A CA 1
ATOM 708 C C . ARG A 1 88 ? -7.069 11.385 10.848 1.00 92.81 88 ARG A C 1
ATOM 710 O O . ARG A 1 88 ? -7.144 12.458 11.446 1.00 92.81 88 ARG A O 1
ATOM 717 N N . ARG A 1 89 ? -8.145 10.626 10.605 1.00 88.00 89 ARG A N 1
ATOM 718 C CA . ARG A 1 89 ? -9.466 10.966 11.158 1.00 88.00 89 ARG A CA 1
ATOM 719 C C . ARG A 1 89 ? -9.389 11.030 12.693 1.00 88.00 89 ARG A C 1
ATOM 721 O O . ARG A 1 89 ? -8.610 10.300 13.316 1.00 88.00 89 ARG A O 1
ATOM 728 N N . LYS A 1 90 ? -10.099 12.002 13.268 1.00 60.75 90 LYS A N 1
ATOM 729 C CA . LYS A 1 90 ? -10.185 12.218 14.717 1.00 60.75 90 LYS A CA 1
ATOM 730 C C . LYS A 1 90 ? -11.168 11.239 15.329 1.00 60.75 90 LYS A C 1
ATOM 732 O O . LYS A 1 90 ? -12.233 11.052 14.704 1.00 60.75 90 LYS A O 1
#

pLDDT: mean 93.38, std 6.34, range [60.75, 98.62]

Organism: NCBI:txid1974508

Secondary structure (DSSP, 8-state):
--HHHHHHHHHHHHHHHHHHHHHTT-HHHHHHHHHHHHHHHHHHTTS---HHHHHHHHHHHHHHTTTTSTTHHHHHHHHHHHHHHHHH--

Nearest PDB structures (foldseek):
  6lea-assembly2_B  TM=5.394E-01  e=2.861E-01  Helicobacter pylori CPY1124
  6dg6-assembly6_F  TM=6.133E-01  e=6.783E-01  synthetic construct
  6dg5-assembly1_A  TM=6.077E-01  e=2.106E+00  synthetic construct
  2w2u-assembly1_A  TM=5.591E-01  e=3.243E+00  Sulfolobus acidocaldarius
  7dmf-assembly1_A  TM=4.735E-01  e=5.269E+00  synthetic construct